Protein AF-A0A7M5UJC7-F1 (afdb_monomer)

Nearest PDB structures (foldseek):
  7cq3-assembly1_A  TM=4.489E-01  e=2.578E+00  Saccharomyces cerevisiae YJM789
  7cq2-assembly1_A  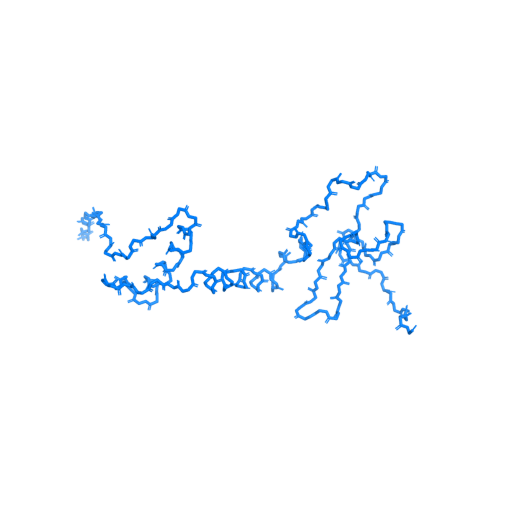TM=3.392E-01  e=1.621E+00  Saccharomyces cerevisiae YJM789

Foldseek 3Di:
DDDDPPDDDDDDAQADDDPDDPQVVLRVVVQVCCCVPVVGHDNDDDDPPSVVSVVVVVCVCCVVCLPDCNQVQAAPQPRDNADDPPDDDPAGFAKDWDVPDVVIGIHTCVSVPHDRPDHQADPVRHGPDPVDDPD

Mean predicted aligned error: 15.46 Å

Structure (mmCIF, N/CA/C/O backbone):
data_AF-A0A7M5UJC7-F1
#
_entry.id   AF-A0A7M5UJC7-F1
#
loop_
_atom_site.group_PDB
_atom_site.id
_atom_site.type_symbol
_atom_site.label_atom_id
_atom_site.label_alt_id
_atom_site.label_comp_id
_atom_site.label_asym_id
_atom_site.label_entity_id
_atom_site.label_seq_id
_atom_site.pdbx_PDB_ins_code
_atom_site.Cartn_x
_atom_site.Cartn_y
_atom_site.Cartn_z
_atom_site.occupancy
_atom_site.B_iso_or_equiv
_atom_site.auth_seq_id
_atom_site.auth_comp_id
_atom_site.auth_asym_id
_atom_site.auth_atom_id
_atom_site.pdbx_PDB_model_num
ATOM 1 N N . MET A 1 1 ? 7.254 11.626 44.534 1.00 42.81 1 MET A N 1
ATOM 2 C CA . MET A 1 1 ? 7.111 10.158 44.469 1.00 42.81 1 MET A CA 1
ATOM 3 C C . MET A 1 1 ? 5.947 9.897 43.524 1.00 42.81 1 MET A C 1
ATOM 5 O O . MET A 1 1 ? 4.807 9.992 43.947 1.00 42.81 1 MET A O 1
ATOM 9 N N . PHE A 1 2 ? 6.215 9.764 42.224 1.00 47.16 2 PHE A N 1
ATOM 10 C CA . PHE A 1 2 ? 5.168 9.532 41.222 1.00 47.16 2 PHE A CA 1
ATOM 11 C C . PHE A 1 2 ? 5.069 8.025 41.006 1.00 47.16 2 PHE A C 1
ATOM 13 O O . PHE A 1 2 ? 5.876 7.450 40.284 1.00 47.16 2 PHE A O 1
ATOM 20 N N . GLY A 1 3 ? 4.156 7.384 41.733 1.00 52.81 3 GLY A N 1
ATOM 21 C CA . GLY A 1 3 ? 3.817 5.983 41.519 1.00 52.81 3 GLY A CA 1
ATOM 22 C C . GLY A 1 3 ? 2.816 5.888 40.378 1.00 52.81 3 GLY A C 1
ATOM 23 O O . GLY A 1 3 ? 1.646 6.193 40.576 1.00 52.81 3 GLY A O 1
ATOM 24 N N . PHE A 1 4 ? 3.281 5.483 39.202 1.00 54.78 4 PHE A N 1
ATOM 25 C CA . PHE A 1 4 ? 2.415 4.947 38.158 1.00 54.78 4 PHE A CA 1
ATOM 26 C C . PHE A 1 4 ? 2.607 3.432 38.150 1.00 54.78 4 PHE A C 1
ATOM 28 O O . PHE A 1 4 ? 3.412 2.902 37.392 1.00 54.78 4 PHE A O 1
ATOM 35 N N . ASP A 1 5 ? 1.886 2.738 39.031 1.00 62.28 5 ASP A N 1
ATOM 36 C CA . ASP A 1 5 ? 1.620 1.304 38.870 1.00 62.28 5 ASP A CA 1
ATOM 37 C C . ASP A 1 5 ? 0.459 1.150 37.873 1.00 62.28 5 ASP A C 1
ATOM 39 O O . ASP A 1 5 ? -0.647 0.736 38.222 1.00 62.28 5 ASP A O 1
ATOM 43 N N . GLU A 1 6 ? 0.678 1.534 36.615 1.00 66.69 6 GLU A N 1
ATOM 44 C CA . GLU A 1 6 ? -0.251 1.173 35.546 1.00 66.69 6 GLU A CA 1
ATOM 45 C C . GLU A 1 6 ? -0.050 -0.308 35.218 1.00 66.69 6 GLU A C 1
ATOM 47 O O . GLU A 1 6 ? 0.898 -0.718 34.545 1.00 66.69 6 GLU A O 1
ATOM 52 N N . LYS A 1 7 ? -0.949 -1.145 35.743 1.00 79.81 7 LYS A N 1
ATOM 53 C CA . LYS A 1 7 ? -1.067 -2.537 35.313 1.00 79.81 7 LYS A CA 1
ATOM 54 C C . LYS A 1 7 ? -1.657 -2.546 33.911 1.00 79.81 7 LYS A C 1
ATOM 56 O O . LYS A 1 7 ? -2.857 -2.350 33.744 1.00 79.81 7 LYS A O 1
ATOM 61 N N . TRP A 1 8 ? -0.808 -2.799 32.925 1.00 83.38 8 TRP A N 1
ATOM 62 C CA . TRP A 1 8 ? -1.235 -3.105 31.567 1.00 83.38 8 TRP A CA 1
ATOM 63 C C . TRP A 1 8 ? -2.285 -4.220 31.587 1.00 83.38 8 TRP A C 1
ATOM 65 O O . TRP A 1 8 ? -2.043 -5.302 32.129 1.00 83.38 8 TRP A O 1
ATOM 75 N N . SER A 1 9 ? -3.446 -3.951 30.999 1.00 84.44 9 SER A N 1
ATOM 76 C CA . SER A 1 9 ? -4.453 -4.957 30.684 1.00 84.44 9 SER A CA 1
ATOM 77 C C . SER A 1 9 ? -4.407 -5.274 29.193 1.00 84.44 9 SER A C 1
ATOM 79 O O . SER A 1 9 ? -4.062 -4.431 28.366 1.00 84.44 9 SER A O 1
ATOM 81 N N . VAL A 1 10 ? -4.735 -6.517 28.854 1.00 86.88 10 VAL A N 1
ATOM 82 C CA . VAL A 1 10 ? -4.918 -6.955 27.470 1.00 86.88 10 VAL A CA 1
ATOM 83 C C . VAL A 1 10 ? -6.405 -7.170 27.273 1.00 86.88 10 VAL A C 1
ATOM 85 O O . VAL A 1 10 ? -7.028 -7.877 28.064 1.00 86.88 10 VAL A O 1
ATOM 88 N N . ASP A 1 11 ? -6.951 -6.568 26.228 1.00 82.75 11 ASP A N 1
ATOM 89 C CA . ASP A 1 11 ? -8.345 -6.730 25.839 1.00 82.75 11 ASP A CA 1
ATOM 90 C C . ASP A 1 11 ? -8.439 -6.958 24.327 1.00 82.75 11 ASP A C 1
ATOM 92 O O . ASP A 1 11 ? -7.492 -6.686 23.580 1.00 82.75 11 ASP A O 1
ATOM 96 N N . VAL A 1 12 ? -9.572 -7.487 23.877 1.00 83.38 12 VAL A N 1
ATOM 97 C CA . VAL A 1 12 ? -9.872 -7.694 22.462 1.00 83.38 12 VAL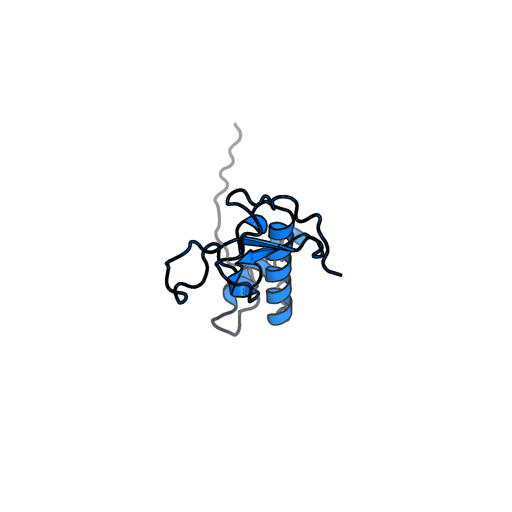 A CA 1
ATOM 98 C C . VAL A 1 12 ? -10.831 -6.599 22.021 1.00 83.38 12 VAL A C 1
ATOM 100 O O . VAL A 1 12 ? -11.986 -6.567 22.441 1.00 83.38 12 VAL A O 1
ATOM 103 N N . CYS A 1 13 ? -10.364 -5.706 21.148 1.00 79.00 13 CYS A N 1
ATOM 104 C CA . CYS A 1 13 ? -11.227 -4.686 20.561 1.00 79.00 13 CYS A CA 1
ATOM 10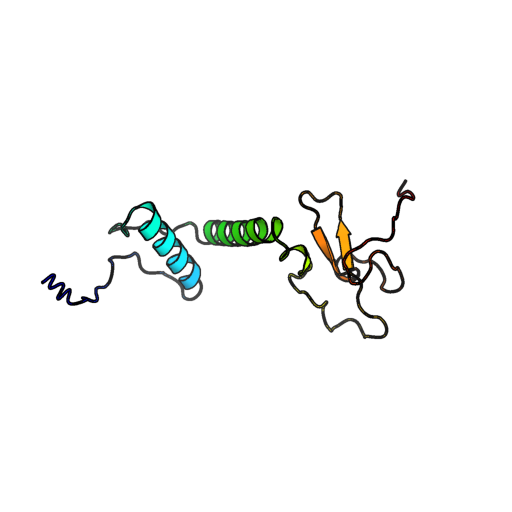5 C C . CYS A 1 13 ? -12.385 -5.346 19.812 1.00 79.00 13 CYS A C 1
ATOM 107 O O . CYS A 1 13 ? -12.176 -6.275 19.027 1.00 79.00 13 CYS A O 1
ATOM 109 N N . ASN A 1 14 ? -13.596 -4.829 20.004 1.00 81.25 14 ASN A N 1
ATOM 110 C CA . ASN A 1 14 ? -14.731 -5.289 19.225 1.00 81.25 14 ASN A CA 1
ATOM 111 C C . ASN A 1 14 ? -14.524 -4.902 17.751 1.00 81.25 14 ASN A C 1
ATOM 113 O O . ASN A 1 14 ? -14.283 -3.737 17.437 1.00 81.25 14 ASN A O 1
ATOM 117 N N . HIS A 1 15 ? -14.555 -5.880 16.847 1.00 82.62 15 HIS A N 1
ATOM 118 C CA . HIS A 1 15 ? -14.284 -5.661 15.431 1.00 82.62 15 HIS A CA 1
ATOM 119 C C . HIS A 1 15 ? -15.071 -6.631 14.548 1.00 82.62 15 HIS A C 1
ATOM 121 O O . HIS A 1 15 ? -15.381 -7.764 14.914 1.00 82.62 15 HIS A O 1
ATOM 127 N N . THR A 1 16 ? -15.347 -6.218 13.313 1.00 84.12 16 THR A N 1
ATOM 128 C CA . THR A 1 16 ? -16.007 -7.088 12.327 1.00 84.12 16 THR A CA 1
ATOM 129 C C . THR A 1 16 ? -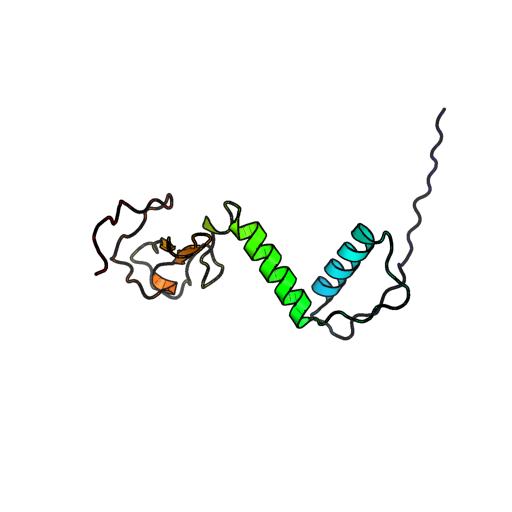15.092 -8.217 11.889 1.00 84.12 16 THR A C 1
ATOM 131 O O . THR A 1 16 ? -13.982 -7.954 11.451 1.00 84.12 16 THR A O 1
ATOM 134 N N . MET A 1 17 ? -15.552 -9.464 11.964 1.00 85.94 17 MET A N 1
ATOM 135 C CA . MET A 1 17 ? -14.765 -10.623 11.541 1.00 85.94 17 MET A CA 1
ATOM 136 C C . MET A 1 17 ? -14.533 -10.632 10.027 1.00 85.94 17 MET A C 1
ATOM 138 O O . MET A 1 17 ? -15.450 -10.409 9.234 1.00 85.94 17 MET A O 1
ATOM 142 N N . GLN A 1 18 ? -13.302 -10.938 9.624 1.00 88.31 18 GLN A N 1
ATOM 143 C CA . GLN A 1 18 ? -12.970 -11.182 8.226 1.00 88.31 18 GLN A CA 1
ATOM 144 C C . GLN A 1 18 ? -13.689 -12.455 7.728 1.00 88.31 18 GLN A C 1
ATOM 146 O O . GLN A 1 18 ? -13.591 -13.495 8.380 1.00 88.31 18 GLN A O 1
ATOM 151 N N . PRO A 1 19 ? -14.369 -12.414 6.566 1.00 87.19 19 PRO A N 1
ATOM 152 C CA . PRO A 1 19 ? -15.124 -13.558 6.045 1.00 87.19 19 PRO A CA 1
ATOM 153 C C . PRO A 1 19 ? -14.288 -14.550 5.215 1.00 87.19 19 PRO A C 1
ATOM 155 O O . PRO A 1 19 ? -14.778 -15.620 4.868 1.00 87.19 19 PRO A O 1
ATOM 158 N N . ASP A 1 20 ? -13.056 -14.191 4.845 1.00 89.50 20 ASP A N 1
ATOM 159 C CA . ASP A 1 20 ? -12.173 -14.982 3.978 1.00 89.50 20 ASP A CA 1
ATOM 160 C C . ASP A 1 20 ? -10.831 -15.312 4.666 1.00 89.50 20 ASP A C 1
ATOM 162 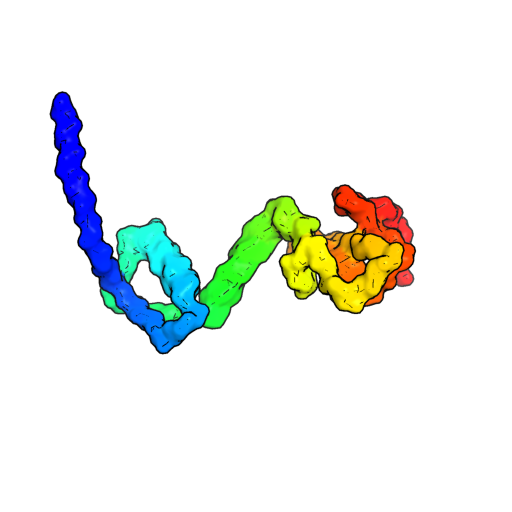O O . ASP A 1 20 ? -10.596 -14.914 5.801 1.00 89.50 20 ASP A O 1
ATOM 166 N N . LEU A 1 21 ? -9.927 -16.023 3.981 1.00 92.50 21 LEU A N 1
ATOM 167 C CA . LEU A 1 21 ? -8.596 -16.387 4.501 1.00 92.50 21 LEU A CA 1
ATOM 168 C C . LEU A 1 21 ? -7.437 -15.565 3.905 1.00 92.50 21 LEU A C 1
ATOM 170 O O . LEU A 1 21 ? -6.278 -15.826 4.210 1.00 92.50 21 LEU A O 1
ATOM 174 N N . VAL A 1 22 ? -7.717 -14.590 3.037 1.00 92.75 22 VAL A N 1
ATOM 175 C CA . VAL A 1 22 ? -6.703 -13.914 2.199 1.00 92.75 22 VAL A CA 1
ATOM 176 C C . VAL A 1 22 ? -6.633 -12.402 2.409 1.00 92.75 22 VAL A C 1
ATOM 178 O O . VAL A 1 22 ? -5.750 -11.736 1.862 1.00 92.75 22 VAL A O 1
ATOM 181 N N . SER A 1 23 ? -7.557 -11.833 3.175 1.00 90.19 23 SER A N 1
ATOM 182 C CA . SER A 1 23 ? -7.717 -10.392 3.378 1.00 90.19 23 SER A CA 1
ATOM 183 C C . SER A 1 23 ? -7.252 -9.888 4.741 1.00 90.19 23 SER A C 1
ATOM 185 O O . SER A 1 23 ? -7.386 -8.697 4.996 1.00 90.19 23 SER A O 1
ATOM 187 N N . CYS A 1 24 ? -6.624 -10.718 5.576 1.00 91.19 24 CYS A N 1
ATOM 188 C CA . CYS A 1 24 ? -6.230 -10.341 6.941 1.00 91.19 24 CYS A CA 1
ATOM 189 C C . CYS A 1 24 ? -5.358 -9.089 6.989 1.00 91.19 24 CYS A C 1
ATOM 191 O O . CYS A 1 24 ? -5.638 -8.186 7.768 1.00 91.19 24 CYS A O 1
ATOM 193 N N . GLY A 1 25 ? -4.389 -8.955 6.078 1.00 91.75 25 GLY A N 1
ATOM 194 C CA . GLY A 1 25 ? -3.569 -7.745 5.984 1.00 91.75 25 GLY A CA 1
ATOM 195 C C . GLY A 1 25 ? -4.367 -6.478 5.645 1.00 91.75 25 GLY A C 1
ATOM 196 O O . GLY A 1 25 ? -4.047 -5.404 6.143 1.00 91.75 25 GLY A O 1
ATOM 197 N N . VAL A 1 26 ? -5.433 -6.594 4.844 1.00 91.69 26 VAL A N 1
ATOM 198 C CA . VAL A 1 26 ? -6.324 -5.468 4.510 1.00 91.69 26 VAL A CA 1
ATOM 199 C C . VAL A 1 26 ? -7.114 -5.041 5.744 1.00 91.69 26 VAL A C 1
ATOM 201 O O . VAL A 1 26 ? -7.170 -3.854 6.047 1.00 91.69 26 VAL A O 1
ATOM 204 N N . PHE A 1 27 ? -7.675 -6.006 6.477 1.00 90.81 27 PHE A N 1
ATOM 205 C CA . PHE A 1 27 ? -8.410 -5.741 7.714 1.00 90.81 27 PHE A CA 1
ATOM 206 C C . PHE A 1 27 ? -7.500 -5.140 8.794 1.00 90.81 27 PHE A C 1
ATOM 208 O O . PHE A 1 27 ? -7.869 -4.134 9.388 1.00 90.81 27 PHE A O 1
ATOM 215 N N . CYS A 1 28 ? -6.283 -5.663 8.980 1.00 91.19 28 CYS A N 1
ATOM 216 C CA . CYS A 1 28 ? -5.300 -5.097 9.909 1.00 91.19 28 CYS A CA 1
ATOM 217 C C . CYS A 1 28 ? -4.989 -3.622 9.614 1.00 91.19 28 CYS A C 1
ATOM 219 O O . CYS A 1 28 ? -5.006 -2.803 10.529 1.00 91.19 28 CYS A O 1
ATOM 221 N N . LEU A 1 29 ? -4.720 -3.274 8.349 1.00 92.25 29 LEU A N 1
ATOM 222 C CA . LEU A 1 29 ? -4.423 -1.889 7.963 1.00 92.25 29 LEU A CA 1
ATOM 223 C C . LEU A 1 29 ? -5.634 -0.974 8.138 1.00 92.25 29 LEU A C 1
ATOM 225 O O . LEU A 1 29 ? -5.492 0.152 8.604 1.00 92.25 29 LEU A O 1
ATOM 229 N N . TRP A 1 30 ? -6.821 -1.472 7.808 1.00 89.94 30 TRP A N 1
ATOM 230 C CA . TRP A 1 30 ? -8.056 -0.725 7.983 1.00 89.94 30 TRP A CA 1
ATOM 231 C C . TRP A 1 30 ? -8.369 -0.448 9.461 1.00 89.94 30 TRP A C 1
ATOM 233 O O . TRP A 1 30 ? -8.698 0.685 9.807 1.00 89.94 30 TRP A O 1
ATOM 243 N N . TYR A 1 31 ? -8.202 -1.431 10.353 1.00 90.50 31 TYR A N 1
ATOM 244 C CA . TYR A 1 31 ? -8.361 -1.205 11.794 1.00 90.50 31 TYR A CA 1
ATOM 245 C C . TYR A 1 31 ? -7.318 -0.233 12.339 1.00 90.50 31 TYR A C 1
ATOM 247 O O . TYR A 1 31 ? -7.658 0.633 13.139 1.00 90.50 31 TYR A O 1
ATOM 255 N N . ALA A 1 32 ? -6.064 -0.345 11.895 1.00 91.38 32 ALA A N 1
ATOM 256 C CA . ALA A 1 32 ? -5.012 0.579 12.301 1.00 91.38 32 ALA A CA 1
ATOM 257 C C . ALA A 1 32 ? -5.340 2.024 11.887 1.00 91.38 32 ALA A C 1
ATOM 259 O O . ALA A 1 32 ? -5.207 2.932 12.704 1.00 91.38 32 ALA A O 1
ATOM 260 N N . GLU A 1 33 ? -5.821 2.238 10.657 1.00 89.50 33 GLU A N 1
ATOM 261 C CA . GLU A 1 33 ? -6.258 3.558 10.185 1.00 89.50 33 GLU A CA 1
ATOM 262 C C . GLU A 1 33 ? -7.384 4.120 11.066 1.00 89.50 33 GLU A C 1
ATOM 264 O O . GLU A 1 33 ? -7.321 5.281 11.465 1.00 89.50 33 GLU A O 1
ATOM 269 N N . LEU A 1 34 ? -8.373 3.302 11.441 1.00 87.50 34 LEU A N 1
ATOM 270 C CA . LEU A 1 34 ? -9.477 3.719 12.314 1.00 87.50 34 LEU A CA 1
ATOM 271 C C . LEU A 1 34 ? -9.019 4.056 13.736 1.00 87.50 34 LEU A C 1
ATOM 273 O O . LEU A 1 34 ? -9.372 5.113 14.245 1.00 87.50 34 LEU A O 1
ATOM 277 N N . ILE A 1 35 ? -8.180 3.223 14.353 1.00 89.44 35 ILE A N 1
ATOM 278 C CA . ILE A 1 35 ? -7.643 3.498 15.694 1.00 89.44 35 ILE A CA 1
ATOM 279 C C . ILE A 1 35 ? -6.863 4.816 15.700 1.00 89.44 35 ILE A C 1
ATOM 281 O O . ILE A 1 35 ? -7.002 5.610 16.623 1.00 89.44 35 ILE A O 1
ATOM 285 N N . ILE A 1 36 ? -6.066 5.080 14.663 1.00 89.81 36 ILE A N 1
ATOM 286 C CA . ILE A 1 36 ? -5.265 6.308 14.576 1.00 89.81 36 ILE A CA 1
ATOM 287 C C . ILE A 1 36 ? -6.146 7.538 14.318 1.00 89.81 36 ILE A C 1
ATOM 289 O O . ILE A 1 36 ? -5.895 8.598 14.887 1.00 89.81 36 ILE A O 1
ATOM 293 N N . THR A 1 37 ? -7.149 7.425 13.445 1.00 87.75 37 THR A N 1
ATOM 294 C CA . THR A 1 37 ? -7.954 8.577 12.995 1.00 87.75 37 THR A CA 1
ATOM 295 C C . THR A 1 37 ? -9.147 8.880 13.895 1.00 87.75 37 THR A C 1
ATOM 297 O O . THR A 1 37 ? -9.474 10.048 14.092 1.00 87.75 37 THR A O 1
ATOM 300 N N . ALA A 1 38 ? -9.791 7.849 14.438 1.00 85.06 38 ALA A N 1
ATOM 301 C CA . ALA A 1 38 ? -10.988 7.951 15.266 1.00 85.06 38 ALA A CA 1
ATOM 302 C C . ALA A 1 38 ? -10.726 7.634 16.748 1.00 85.06 38 ALA A C 1
ATOM 304 O O . ALA A 1 38 ? -11.584 7.911 17.579 1.00 85.06 38 ALA A O 1
ATOM 305 N N . GLY A 1 39 ? -9.562 7.073 17.096 1.00 83.81 39 GLY A N 1
ATOM 306 C CA . GLY A 1 39 ? -9.226 6.673 18.469 1.00 83.81 39 GLY A CA 1
ATOM 307 C C . GLY A 1 39 ? -9.817 5.326 18.893 1.00 83.81 39 GLY A C 1
ATOM 308 O O . GLY A 1 39 ? -9.475 4.819 19.958 1.00 83.81 39 GLY A O 1
ATOM 309 N N . GLU A 1 40 ? -10.675 4.727 18.067 1.00 81.31 40 GLU A N 1
ATOM 310 C CA . GLU A 1 40 ? -11.385 3.487 18.373 1.00 81.31 40 GLU A CA 1
ATOM 311 C C . GLU A 1 40 ? -11.769 2.713 17.104 1.00 81.31 40 GLU A C 1
ATOM 313 O O . GLU A 1 40 ? -11.723 3.230 15.985 1.00 81.31 40 GLU A O 1
ATOM 318 N N . VAL A 1 41 ? -12.171 1.453 17.291 1.00 79.12 41 VAL A N 1
ATOM 319 C CA . VAL A 1 41 ? -12.794 0.631 16.250 1.00 79.12 41 VAL A CA 1
ATOM 320 C C . VAL A 1 41 ? -14.293 0.540 16.563 1.00 79.12 41 VAL A C 1
ATOM 322 O O . VAL A 1 41 ? -14.644 -0.043 17.587 1.00 79.12 41 VAL A O 1
ATOM 325 N N . PRO A 1 42 ? -15.182 1.112 15.727 1.00 71.56 42 PRO A N 1
ATOM 326 C CA . PRO A 1 42 ? -16.622 1.051 15.954 1.00 71.56 42 PRO A CA 1
ATOM 327 C C . PRO A 1 42 ? -17.152 -0.381 16.100 1.00 71.56 42 PRO A C 1
ATOM 329 O O . PRO A 1 42 ? -16.714 -1.292 15.398 1.00 71.56 42 PRO A O 1
ATOM 332 N N . GLU A 1 43 ? -18.178 -0.539 16.939 1.00 65.56 43 GLU A N 1
ATOM 333 C CA . GLU A 1 43 ? -18.782 -1.829 17.305 1.00 65.56 43 GLU A CA 1
ATOM 334 C C . GLU A 1 43 ? -19.311 -2.631 16.100 1.00 65.56 43 GLU A C 1
ATOM 336 O O . GLU A 1 43 ? -19.255 -3.860 16.070 1.00 65.56 43 GLU A O 1
ATOM 341 N N . ILE A 1 44 ? -19.800 -1.932 15.072 1.00 67.25 44 ILE A N 1
ATOM 342 C CA . ILE A 1 44 ? -20.298 -2.527 13.831 1.00 67.25 44 ILE A CA 1
ATOM 343 C C . ILE A 1 44 ? -19.600 -1.842 12.663 1.00 67.25 44 ILE A C 1
ATOM 345 O O . ILE A 1 44 ? -19.913 -0.700 12.313 1.00 67.25 44 ILE A O 1
ATOM 349 N N . LEU A 1 45 ? -18.681 -2.558 12.017 1.00 68.62 45 LEU A N 1
ATOM 350 C CA . LEU A 1 45 ? -18.045 -2.080 10.801 1.00 68.62 45 LEU A CA 1
ATOM 351 C C . LEU A 1 45 ? -18.742 -2.671 9.581 1.00 68.62 45 LEU A C 1
ATOM 353 O O . LEU A 1 45 ? -19.057 -3.859 9.508 1.00 68.62 45 LEU A O 1
ATOM 357 N N . ARG A 1 46 ? -18.927 -1.837 8.562 1.00 74.06 46 ARG A N 1
ATOM 358 C CA . ARG A 1 46 ? -19.223 -2.327 7.218 1.00 74.06 46 ARG A CA 1
ATOM 359 C C . ARG A 1 46 ? -17.890 -2.672 6.560 1.00 74.06 46 ARG A C 1
ATOM 361 O O . ARG A 1 46 ? -17.061 -1.766 6.472 1.00 74.06 46 ARG A O 1
ATOM 368 N N . PRO A 1 47 ? -17.658 -3.929 6.132 1.00 71.19 47 PRO A N 1
ATOM 369 C CA . PRO A 1 47 ? -16.416 -4.295 5.466 1.00 71.19 47 PRO A CA 1
ATOM 370 C C . PRO A 1 47 ? -16.122 -3.322 4.323 1.00 71.19 47 PRO A C 1
ATOM 372 O O . PRO A 1 47 ? -17.046 -2.985 3.572 1.00 71.19 47 PRO A O 1
ATOM 375 N N . PRO A 1 48 ? -14.873 -2.859 4.165 1.00 70.69 48 PRO A N 1
ATOM 376 C CA . PRO A 1 48 ? -14.525 -2.061 3.013 1.00 70.69 48 PRO A CA 1
ATOM 377 C C . PRO A 1 48 ? -14.703 -2.924 1.770 1.00 70.69 48 PRO A C 1
ATOM 379 O O . PRO A 1 48 ? -14.572 -4.153 1.810 1.00 70.69 48 PRO A O 1
ATOM 382 N N . GLU A 1 49 ? -14.937 -2.280 0.634 1.00 83.75 49 GLU A N 1
ATOM 383 C CA . GLU A 1 49 ? -14.774 -2.951 -0.645 1.00 83.75 49 GLU A CA 1
ATOM 384 C C . GLU A 1 49 ? -13.308 -3.388 -0.767 1.00 83.75 49 GLU A C 1
ATOM 386 O O . GLU A 1 49 ? -12.430 -2.600 -1.120 1.00 83.75 49 GLU A O 1
ATOM 391 N N . ILE A 1 50 ? -13.029 -4.651 -0.425 1.00 85.38 50 ILE A N 1
ATOM 392 C CA . ILE A 1 50 ? -11.672 -5.200 -0.266 1.00 85.38 50 ILE A CA 1
ATOM 393 C C . ILE A 1 50 ? -10.803 -4.899 -1.485 1.00 85.38 50 ILE A C 1
ATOM 395 O O . ILE A 1 50 ? -9.624 -4.575 -1.353 1.00 85.38 50 ILE A O 1
ATOM 399 N N . ARG A 1 51 ? -11.392 -4.964 -2.682 1.00 82.31 51 ARG A N 1
ATOM 400 C CA . ARG A 1 51 ? -10.712 -4.643 -3.937 1.00 82.31 51 ARG A CA 1
ATOM 401 C C . ARG A 1 51 ? -10.252 -3.183 -3.994 1.00 82.31 51 ARG A C 1
ATOM 403 O O . ARG A 1 51 ? -9.098 -2.946 -4.337 1.00 82.31 51 ARG A O 1
ATOM 410 N N . LEU A 1 52 ? -11.117 -2.232 -3.642 1.00 83.75 52 LEU A N 1
ATOM 411 C CA . LEU A 1 52 ? -10.767 -0.810 -3.625 1.00 83.75 52 LEU A CA 1
ATOM 412 C C . LEU A 1 52 ? -9.722 -0.511 -2.555 1.00 83.75 52 LEU A C 1
ATOM 414 O O . LEU A 1 52 ? -8.790 0.247 -2.799 1.00 83.75 52 LEU A O 1
ATOM 418 N N . PHE A 1 53 ? -9.831 -1.136 -1.383 1.00 88.88 53 PHE A N 1
ATOM 419 C CA . PHE A 1 53 ? -8.865 -0.910 -0.312 1.00 88.88 53 PHE A CA 1
ATOM 420 C C . PHE A 1 53 ? -7.480 -1.467 -0.668 1.00 88.88 53 PHE A C 1
ATOM 422 O O . PHE A 1 53 ? -6.472 -0.796 -0.464 1.00 88.88 53 PHE A O 1
ATOM 429 N N . ARG A 1 54 ? -7.415 -2.649 -1.298 1.00 89.38 54 ARG A N 1
ATOM 430 C CA . ARG A 1 54 ? -6.163 -3.188 -1.861 1.00 89.38 54 ARG A CA 1
ATOM 431 C C . ARG A 1 54 ? -5.566 -2.266 -2.915 1.00 89.38 54 ARG A C 1
ATOM 433 O O . ARG A 1 54 ? -4.356 -2.062 -2.913 1.00 89.38 54 ARG A O 1
ATOM 440 N N . GLN A 1 55 ? -6.404 -1.717 -3.791 1.00 83.00 55 GLN A N 1
ATOM 441 C CA . GLN A 1 55 ? -5.964 -0.753 -4.790 1.00 83.00 55 GLN A CA 1
ATOM 442 C C . GLN A 1 55 ? -5.386 0.500 -4.122 1.00 83.00 55 GLN A C 1
ATOM 444 O O . GLN A 1 55 ? -4.268 0.875 -4.453 1.00 83.00 55 GLN A O 1
ATOM 449 N N . ARG A 1 56 ? -6.071 1.078 -3.128 1.00 85.31 56 ARG A N 1
ATOM 450 C CA . ARG A 1 56 ? -5.569 2.233 -2.365 1.00 85.31 56 ARG A CA 1
ATOM 451 C C . ARG A 1 56 ? -4.240 1.933 -1.679 1.00 85.31 56 ARG A C 1
ATOM 453 O O . ARG A 1 56 ? -3.326 2.734 -1.788 1.00 85.31 56 ARG A O 1
ATOM 460 N N . ILE A 1 57 ? -4.096 0.772 -1.032 1.00 88.56 57 ILE A N 1
ATOM 461 C CA . ILE A 1 57 ? -2.821 0.357 -0.422 1.00 88.56 57 ILE A CA 1
ATOM 462 C C . ILE A 1 57 ? -1.715 0.314 -1.483 1.00 88.56 57 ILE A C 1
ATOM 464 O O . ILE A 1 57 ? -0.642 0.873 -1.273 1.00 88.56 57 ILE A O 1
ATOM 468 N N . ALA A 1 58 ? -1.973 -0.320 -2.629 1.00 83.31 58 ALA A N 1
ATOM 469 C CA . ALA A 1 58 ? -1.002 -0.399 -3.714 1.00 83.31 58 ALA A CA 1
ATOM 470 C C . ALA A 1 58 ? -0.643 0.993 -4.258 1.00 83.31 58 ALA A C 1
ATOM 472 O O . ALA A 1 58 ? 0.534 1.297 -4.408 1.00 83.31 58 ALA A O 1
ATOM 473 N N . GLU A 1 59 ? -1.631 1.855 -4.496 1.00 77.94 59 GLU A N 1
ATOM 474 C CA . GLU A 1 59 ? -1.431 3.236 -4.943 1.00 77.94 59 GLU A CA 1
ATOM 475 C C . GLU A 1 59 ? -0.629 4.046 -3.929 1.00 77.94 59 GLU A C 1
ATOM 477 O O . GLU A 1 59 ? 0.318 4.718 -4.316 1.00 77.94 59 GLU A O 1
ATOM 482 N N . THR A 1 60 ? -0.937 3.947 -2.635 1.00 81.56 60 THR A N 1
ATOM 483 C CA . THR A 1 60 ? -0.188 4.620 -1.570 1.00 81.56 60 THR A CA 1
ATOM 484 C C . THR A 1 60 ? 1.257 4.134 -1.521 1.00 81.56 60 THR A C 1
ATOM 486 O O . THR A 1 60 ? 2.166 4.956 -1.475 1.00 81.56 60 THR A O 1
ATOM 489 N N . LEU A 1 61 ? 1.500 2.824 -1.598 1.00 77.12 61 LEU A N 1
ATOM 490 C CA . LEU A 1 61 ? 2.857 2.272 -1.618 1.00 77.12 61 LEU A CA 1
ATOM 491 C C . LEU A 1 61 ? 3.631 2.691 -2.874 1.00 77.12 61 LEU A C 1
ATOM 493 O O . LEU A 1 61 ? 4.808 3.031 -2.784 1.00 77.12 61 LEU A O 1
ATOM 497 N N . LEU A 1 62 ? 2.973 2.715 -4.033 1.00 69.00 62 LEU A N 1
ATOM 498 C CA . LEU A 1 62 ? 3.567 3.148 -5.298 1.00 69.00 62 LEU A CA 1
ATOM 499 C C . LEU A 1 62 ? 3.784 4.664 -5.354 1.00 69.00 62 LEU A C 1
ATOM 501 O O . LEU A 1 62 ? 4.744 5.108 -5.969 1.00 69.00 62 LEU A O 1
ATOM 505 N N . TRP A 1 63 ? 2.928 5.463 -4.719 1.00 63.97 63 TRP A N 1
ATOM 506 C CA . TRP A 1 63 ? 3.029 6.922 -4.689 1.00 63.97 63 TRP A CA 1
ATOM 507 C C . TRP A 1 63 ? 4.069 7.398 -3.671 1.00 63.97 63 TRP A C 1
ATOM 509 O O . TRP A 1 63 ? 4.934 8.203 -4.009 1.00 63.97 63 TRP A O 1
ATOM 519 N N . ILE A 1 64 ? 4.064 6.833 -2.457 1.00 58.31 64 ILE A N 1
ATOM 520 C CA . ILE A 1 64 ? 5.118 7.058 -1.455 1.00 58.31 64 ILE A CA 1
ATOM 521 C C . ILE A 1 64 ? 6.454 6.532 -1.990 1.00 58.31 64 ILE A C 1
ATOM 523 O O . ILE A 1 64 ? 7.477 7.205 -1.880 1.00 58.31 64 ILE A O 1
ATOM 527 N N . GLY A 1 65 ? 6.442 5.365 -2.637 1.00 51.78 65 GLY A N 1
ATOM 528 C CA . GLY A 1 65 ? 7.607 4.832 -3.332 1.00 51.78 65 GLY A CA 1
ATOM 529 C C . GLY A 1 65 ? 8.028 5.679 -4.533 1.00 51.78 65 GLY A C 1
ATOM 530 O O . GLY A 1 65 ? 9.206 5.675 -4.870 1.00 51.78 65 GLY A O 1
ATOM 531 N N . GLY A 1 66 ? 7.091 6.381 -5.175 1.00 47.72 66 GLY A N 1
ATOM 532 C CA . GLY A 1 66 ? 7.268 7.176 -6.397 1.00 47.72 66 GLY A CA 1
ATOM 533 C C . GLY A 1 66 ? 7.886 8.552 -6.178 1.00 47.72 66 GLY A C 1
ATOM 534 O O . GLY A 1 66 ? 8.456 9.108 -7.111 1.00 47.72 66 GLY A O 1
ATOM 535 N N . ASN A 1 67 ? 7.819 9.066 -4.948 1.00 48.44 67 ASN A N 1
ATOM 536 C CA . ASN A 1 67 ? 8.482 10.302 -4.521 1.00 48.44 67 ASN A CA 1
ATOM 537 C C . ASN A 1 67 ? 9.802 10.063 -3.764 1.00 48.44 67 ASN A C 1
ATOM 539 O O . ASN A 1 67 ? 10.452 11.024 -3.361 1.00 48.44 67 ASN A O 1
ATOM 543 N N . GLY A 1 68 ? 10.209 8.807 -3.560 1.00 52.28 68 GLY A N 1
ATOM 544 C CA . GLY A 1 68 ? 11.475 8.449 -2.919 1.00 52.28 68 GLY A CA 1
ATOM 545 C C . GLY A 1 68 ? 12.338 7.552 -3.804 1.00 52.28 68 GLY A C 1
ATOM 546 O O . GLY A 1 68 ? 11.835 6.894 -4.711 1.00 52.28 68 GLY A O 1
ATOM 547 N N . ASP A 1 69 ? 13.633 7.463 -3.490 1.00 54.28 69 ASP A N 1
ATOM 548 C CA . ASP A 1 69 ? 14.658 6.619 -4.142 1.00 54.28 69 ASP A CA 1
ATOM 549 C C . ASP A 1 69 ? 14.255 5.150 -4.404 1.00 54.28 69 ASP A C 1
ATOM 551 O O . ASP A 1 69 ? 14.973 4.411 -5.074 1.00 54.28 69 ASP A O 1
ATOM 555 N N . TRP A 1 70 ? 13.135 4.678 -3.853 1.00 50.91 70 TRP A N 1
ATOM 556 C CA . TRP A 1 70 ? 12.631 3.320 -4.017 1.00 50.91 70 TRP A CA 1
ATOM 557 C C . TRP A 1 70 ? 12.075 3.049 -5.419 1.00 50.91 70 TRP A C 1
ATOM 559 O O . TRP A 1 70 ? 12.469 2.047 -6.004 1.00 50.91 70 TRP A O 1
ATOM 569 N N . CYS A 1 71 ? 11.257 3.918 -6.027 1.00 52.56 71 CYS A N 1
ATOM 570 C CA . CYS A 1 71 ? 10.795 3.683 -7.411 1.00 52.56 71 CYS A CA 1
ATOM 571 C C . CYS A 1 71 ? 11.908 3.779 -8.458 1.00 52.56 71 CYS A C 1
ATOM 573 O O . CYS A 1 71 ? 11.728 3.313 -9.581 1.00 52.56 71 CYS A O 1
ATOM 575 N N . GLN A 1 72 ? 13.068 4.328 -8.092 1.00 60.00 72 GLN A N 1
ATOM 576 C CA . GLN A 1 72 ? 14.262 4.285 -8.936 1.00 60.00 72 GLN A CA 1
ATOM 577 C C . GLN A 1 72 ? 14.965 2.918 -8.904 1.00 60.00 72 GLN A C 1
ATOM 579 O O . GLN A 1 72 ? 15.747 2.605 -9.793 1.00 60.00 72 GLN A O 1
ATOM 584 N N . LYS A 1 73 ? 14.666 2.070 -7.908 1.00 68.75 73 LYS A N 1
ATOM 585 C CA . LYS A 1 73 ? 15.327 0.770 -7.693 1.00 68.75 73 LYS A CA 1
ATOM 586 C C . LYS A 1 73 ? 14.543 -0.427 -8.232 1.00 68.75 73 LYS A C 1
ATOM 588 O O . LYS A 1 73 ? 15.095 -1.528 -8.272 1.00 68.75 73 LYS A O 1
ATOM 593 N N . PHE A 1 74 ? 13.284 -0.240 -8.636 1.00 76.12 74 PHE A N 1
ATOM 594 C CA . PHE A 1 74 ? 12.411 -1.316 -9.117 1.00 76.12 74 PHE A CA 1
ATOM 595 C C . PHE A 1 74 ? 11.841 -1.000 -10.494 1.00 76.12 74 PHE A C 1
ATOM 597 O O . PHE A 1 74 ? 11.450 0.127 -10.787 1.00 76.12 74 PHE A O 1
ATOM 604 N N . CYS A 1 75 ? 11.772 -2.017 -11.350 1.00 78.81 75 CYS A N 1
ATOM 605 C CA . CYS A 1 75 ? 11.157 -1.873 -12.657 1.00 78.81 75 CYS A CA 1
ATOM 606 C C . CYS A 1 75 ? 9.641 -1.725 -12.498 1.00 78.81 75 CYS A C 1
ATOM 608 O O . CYS A 1 75 ? 8.990 -2.582 -11.909 1.00 78.81 75 CYS A O 1
ATOM 610 N N . ARG A 1 76 ? 9.047 -0.688 -13.095 1.00 78.56 76 ARG A N 1
ATOM 611 C CA . ARG A 1 76 ? 7.602 -0.418 -13.000 1.00 78.56 76 ARG A CA 1
ATOM 612 C C . ARG A 1 76 ? 6.717 -1.463 -13.699 1.00 78.56 76 ARG A C 1
ATOM 614 O O . ARG A 1 76 ? 5.521 -1.510 -13.441 1.00 78.56 76 ARG A O 1
ATOM 621 N N . VAL A 1 77 ? 7.292 -2.307 -14.561 1.00 82.25 77 VAL A N 1
ATOM 622 C CA . VAL A 1 77 ? 6.580 -3.413 -15.230 1.00 82.25 77 VAL A CA 1
ATOM 623 C C . VAL A 1 77 ? 6.597 -4.690 -14.392 1.00 82.25 77 VAL A C 1
ATOM 625 O O . VAL A 1 77 ? 5.555 -5.316 -14.236 1.00 82.25 77 VAL A O 1
ATOM 628 N N . CYS A 1 78 ? 7.757 -5.103 -13.874 1.00 81.81 78 CYS A N 1
ATOM 629 C CA . CYS A 1 78 ? 7.884 -6.393 -13.184 1.00 81.81 78 CYS A CA 1
ATOM 630 C C . CYS A 1 78 ? 7.975 -6.289 -11.656 1.00 81.81 78 CYS A C 1
ATOM 632 O O . CYS A 1 78 ? 7.883 -7.311 -10.990 1.00 81.81 78 CYS A O 1
ATOM 634 N N . GLY A 1 79 ? 8.148 -5.087 -11.100 1.00 77.88 79 GLY A N 1
ATOM 635 C CA . GLY A 1 79 ? 8.281 -4.848 -9.661 1.00 77.88 79 GLY A CA 1
ATOM 636 C C . GLY A 1 79 ? 9.615 -5.298 -9.060 1.00 77.88 79 GLY A C 1
ATOM 637 O O . GLY A 1 79 ? 9.795 -5.181 -7.855 1.00 77.88 79 GLY A O 1
ATOM 638 N N . GLU A 1 80 ? 10.552 -5.790 -9.873 1.00 80.94 80 GLU A N 1
ATOM 639 C CA . GLU A 1 80 ? 11.821 -6.357 -9.414 1.00 80.94 80 GLU A CA 1
ATOM 640 C C . GLU A 1 80 ? 12.998 -5.411 -9.680 1.00 80.94 80 GLU A C 1
ATOM 642 O O . GLU A 1 80 ? 13.006 -4.645 -10.648 1.00 80.94 80 GLU A O 1
ATOM 647 N N . SER A 1 81 ? 14.035 -5.494 -8.845 1.00 75.75 81 SER A N 1
ATOM 648 C CA . SER A 1 81 ? 15.317 -4.808 -9.074 1.00 75.75 81 SER A CA 1
ATOM 649 C C . SER A 1 81 ? 16.220 -5.583 -10.041 1.00 75.75 81 SER A C 1
ATOM 651 O O . SER A 1 81 ? 17.086 -5.022 -10.707 1.00 75.75 81 SER A O 1
ATOM 653 N N . THR A 1 82 ? 15.999 -6.890 -10.173 1.00 73.38 82 THR A N 1
ATOM 654 C CA . THR A 1 82 ? 16.714 -7.755 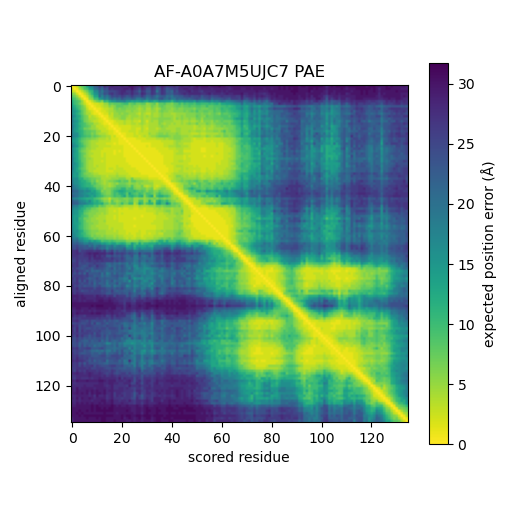-11.116 1.00 73.38 82 THR A CA 1
ATOM 655 C C . THR A 1 82 ? 15.720 -8.296 -12.137 1.00 73.38 82 THR A C 1
ATOM 657 O O . THR A 1 82 ? 14.653 -8.763 -11.744 1.00 73.38 82 THR A O 1
ATOM 660 N N . PRO A 1 83 ? 16.022 -8.276 -13.442 1.00 68.56 83 PRO A N 1
ATOM 661 C CA . PRO A 1 83 ? 15.076 -8.754 -14.435 1.00 68.56 83 PRO A CA 1
ATOM 662 C C . PRO A 1 83 ? 14.883 -10.265 -14.370 1.00 68.56 83 PRO A C 1
ATOM 664 O O . PRO A 1 83 ? 15.710 -10.997 -13.811 1.00 68.56 83 PRO A O 1
ATOM 667 N N . PRO A 1 84 ? 13.809 -10.759 -15.006 1.00 69.19 84 PRO A N 1
ATOM 668 C CA . PRO A 1 84 ? 13.486 -12.174 -15.005 1.00 69.19 84 PRO A CA 1
ATOM 669 C C . PRO A 1 84 ? 14.664 -13.033 -15.493 1.00 69.19 84 PRO A C 1
ATOM 671 O O . PRO A 1 84 ? 15.140 -12.878 -16.618 1.00 69.19 84 PRO A O 1
ATOM 674 N N . LYS A 1 85 ? 15.075 -14.022 -14.683 1.00 60.53 85 LYS A N 1
ATOM 675 C CA . LYS A 1 85 ? 16.185 -14.970 -14.952 1.00 60.53 85 LYS A CA 1
ATOM 676 C C . LYS A 1 85 ? 16.052 -15.788 -16.253 1.00 60.53 85 LYS A C 1
ATOM 678 O O . LYS A 1 85 ? 16.944 -16.561 -16.587 1.00 60.53 85 LYS A O 1
ATOM 683 N N . LYS A 1 86 ? 14.937 -15.662 -16.981 1.00 57.41 86 LYS A N 1
ATOM 684 C CA . LYS A 1 86 ? 14.640 -16.424 -18.205 1.00 57.41 86 LYS A CA 1
ATOM 685 C C . LYS A 1 86 ? 15.377 -15.911 -19.450 1.00 57.41 86 LYS A C 1
ATOM 687 O O . LYS A 1 86 ? 15.349 -16.588 -20.474 1.00 57.41 86 LYS A O 1
ATOM 692 N N . ILE A 1 87 ? 16.067 -14.771 -19.376 1.00 56.47 87 ILE A N 1
ATOM 693 C CA . ILE A 1 87 ? 16.857 -14.228 -20.488 1.00 56.47 87 ILE A CA 1
ATOM 694 C C . ILE A 1 87 ? 18.337 -14.527 -20.216 1.00 56.47 87 ILE A C 1
ATOM 696 O O . ILE A 1 87 ? 18.926 -14.044 -19.254 1.00 56.47 87 ILE A O 1
ATOM 700 N N . ARG A 1 88 ? 18.910 -15.410 -21.040 1.00 52.59 88 ARG A N 1
ATOM 701 C CA . ARG A 1 88 ? 20.263 -15.977 -20.906 1.00 52.59 88 ARG A CA 1
ATOM 702 C C . ARG A 1 88 ? 21.323 -14.869 -20.728 1.00 52.59 88 ARG A C 1
ATOM 704 O O . ARG A 1 88 ? 21.374 -13.960 -21.557 1.00 52.59 88 ARG A O 1
ATOM 711 N N . PRO A 1 89 ? 22.202 -14.939 -19.712 1.00 49.34 89 PRO A N 1
ATOM 712 C CA . PRO A 1 89 ? 23.134 -13.866 -19.413 1.00 49.34 89 PRO A CA 1
ATOM 713 C C . PRO A 1 89 ? 24.369 -14.004 -20.304 1.00 49.34 89 PRO A C 1
ATOM 715 O O . PRO A 1 89 ? 25.277 -14.783 -20.027 1.00 49.34 89 PRO A O 1
ATOM 718 N N . ARG A 1 90 ? 24.424 -13.238 -21.391 1.00 52.53 90 ARG A N 1
ATOM 719 C CA . ARG A 1 90 ? 25.722 -12.776 -21.918 1.00 52.53 90 ARG A CA 1
ATOM 720 C C . ARG A 1 90 ? 25.958 -11.295 -21.651 1.00 52.53 90 ARG A C 1
ATOM 722 O O . ARG A 1 90 ? 27.097 -10.852 -21.648 1.00 52.53 90 ARG A O 1
ATOM 729 N N . THR A 1 91 ? 24.902 -10.555 -21.346 1.00 56.56 91 THR A N 1
ATOM 730 C CA . THR A 1 91 ? 24.932 -9.112 -21.125 1.00 56.56 91 THR A CA 1
ATOM 731 C C . THR A 1 91 ? 24.150 -8.788 -19.866 1.00 56.56 91 THR A C 1
ATOM 733 O O . THR A 1 91 ? 23.056 -9.321 -19.663 1.00 56.56 91 THR A O 1
ATOM 736 N N . LYS A 1 92 ? 24.717 -7.930 -19.013 1.00 60.41 92 LYS A N 1
ATOM 737 C CA . LYS A 1 92 ? 23.984 -7.391 -17.870 1.00 60.41 92 LYS A CA 1
ATOM 738 C C . LYS A 1 92 ? 22.746 -6.658 -18.404 1.00 60.41 92 LYS A C 1
ATOM 740 O O . LYS A 1 92 ? 22.870 -5.921 -19.383 1.00 60.41 92 LYS A O 1
ATOM 745 N N . PRO A 1 93 ? 21.571 -6.890 -17.818 1.00 62.09 93 PRO A N 1
ATOM 746 C CA . PRO A 1 93 ? 20.375 -6.154 -18.187 1.00 62.09 93 PRO A CA 1
ATOM 747 C C . PRO A 1 93 ? 20.562 -4.663 -17.920 1.00 62.09 93 PRO A C 1
ATOM 749 O O . PRO A 1 93 ? 21.219 -4.287 -16.947 1.00 62.09 93 PRO A O 1
ATOM 752 N N . LYS A 1 94 ? 19.983 -3.833 -18.784 1.00 73.88 94 LYS A N 1
ATOM 753 C CA . LYS A 1 94 ? 20.134 -2.380 -18.726 1.00 73.88 94 LYS A CA 1
ATOM 754 C C . LYS A 1 94 ? 18.843 -1.742 -18.231 1.00 73.88 94 LYS A C 1
ATOM 756 O O . LYS A 1 94 ? 17.749 -2.241 -18.501 1.00 73.88 94 LYS A O 1
ATOM 761 N N . TRP A 1 95 ? 18.983 -0.651 -17.494 1.00 76.81 95 TRP A N 1
ATOM 762 C CA . TRP A 1 95 ? 17.858 0.144 -17.024 1.00 76.81 95 TRP A CA 1
ATOM 763 C C . TRP A 1 95 ? 17.575 1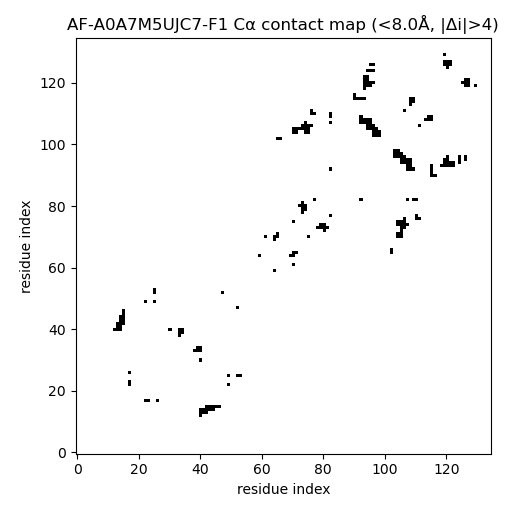.279 -17.999 1.00 76.81 95 TRP A C 1
ATOM 765 O O . TRP A 1 95 ? 18.492 1.813 -18.619 1.00 76.81 95 TRP A O 1
ATOM 775 N N . VAL A 1 96 ? 16.299 1.619 -18.143 1.00 79.25 96 VAL A N 1
ATOM 776 C CA . VAL A 1 96 ? 15.833 2.739 -18.962 1.00 79.25 96 VAL A CA 1
ATOM 777 C C . VAL A 1 96 ? 14.846 3.578 -18.163 1.00 79.25 96 VAL A C 1
ATOM 779 O O . VAL A 1 96 ? 13.984 3.023 -17.472 1.00 79.25 96 VAL A O 1
ATOM 782 N N . GLN A 1 97 ? 14.973 4.899 -18.263 1.00 78.94 97 GLN A N 1
ATOM 783 C CA . GLN A 1 97 ? 14.034 5.856 -17.686 1.00 78.94 97 GLN A CA 1
ATOM 784 C C . GLN A 1 97 ? 13.071 6.353 -18.758 1.00 78.94 97 GLN A C 1
ATOM 786 O O . GLN A 1 97 ? 13.462 6.584 -19.899 1.00 78.94 97 GLN A O 1
ATOM 79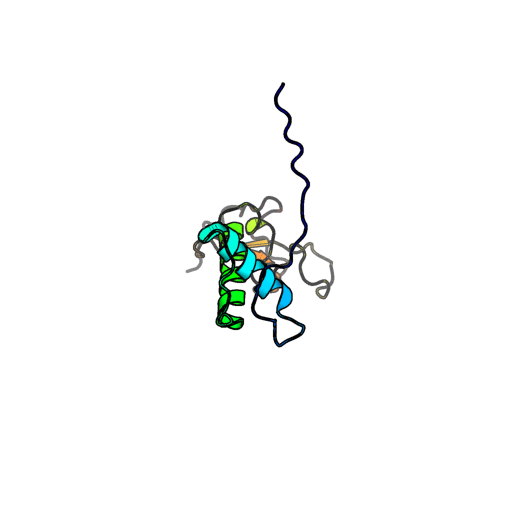1 N N . CYS A 1 98 ? 11.806 6.531 -18.390 1.00 75.69 98 CYS A N 1
ATOM 792 C CA . CYS A 1 98 ? 10.864 7.302 -19.187 1.00 75.69 98 CYS A CA 1
ATOM 793 C C . CYS A 1 98 ? 10.684 8.685 -18.559 1.00 75.69 98 CYS A C 1
ATOM 795 O O . CYS A 1 98 ? 10.024 8.804 -17.523 1.00 75.69 98 CYS A O 1
ATOM 797 N N . ASP A 1 99 ? 11.223 9.711 -19.217 1.00 72.00 99 ASP A N 1
ATOM 798 C CA . ASP A 1 99 ? 11.114 11.114 -18.787 1.00 72.00 99 ASP A CA 1
ATOM 799 C C . ASP A 1 99 ? 9.743 11.732 -19.094 1.00 72.00 99 ASP A C 1
ATOM 801 O O . ASP A 1 99 ? 9.392 12.786 -18.573 1.00 72.00 99 ASP A O 1
ATOM 805 N N . LEU A 1 100 ? 8.936 11.058 -19.922 1.00 73.12 100 LEU A N 1
ATOM 806 C CA . LEU A 1 100 ? 7.553 11.452 -20.204 1.00 73.12 100 LEU A CA 1
ATOM 807 C C . LEU A 1 100 ? 6.577 10.975 -19.119 1.00 73.12 100 LEU A C 1
ATOM 809 O O . LEU A 1 100 ? 5.448 11.460 -19.046 1.00 73.12 100 LEU A O 1
ATOM 813 N N . CYS A 1 101 ? 6.975 10.009 -18.284 1.00 68.50 101 CYS A N 1
ATOM 814 C CA . CYS A 1 101 ? 6.185 9.631 -17.120 1.00 68.50 101 CYS A CA 1
ATOM 815 C C . CYS A 1 101 ? 6.273 10.738 -16.062 1.00 68.50 101 CYS A C 1
ATOM 817 O O . CYS A 1 101 ? 7.350 11.257 -15.786 1.00 68.50 101 CYS A O 1
ATOM 819 N N . ILE A 1 102 ? 5.146 11.062 -15.427 1.00 65.44 102 ILE A N 1
ATOM 820 C CA . ILE A 1 102 ? 5.095 11.992 -14.293 1.00 65.44 102 ILE A CA 1
ATOM 821 C C . ILE A 1 102 ? 4.536 11.217 -13.085 1.00 65.44 102 ILE A C 1
ATOM 823 O O . ILE A 1 102 ? 3.334 10.940 -13.060 1.00 65.44 102 ILE A O 1
ATOM 827 N N . PRO A 1 103 ? 5.375 10.809 -12.108 1.00 67.69 103 PRO A N 1
ATOM 828 C CA . PRO A 1 103 ? 6.829 11.005 -12.048 1.00 67.69 103 PRO A CA 1
ATOM 829 C C . PRO A 1 103 ? 7.604 10.091 -13.022 1.00 67.69 103 PRO A C 1
ATOM 831 O O . PRO A 1 103 ? 7.053 9.063 -13.451 1.00 67.69 103 PRO A O 1
ATOM 834 N N . PRO A 1 104 ? 8.874 10.430 -13.339 1.00 73.00 104 PRO A N 1
ATOM 835 C CA . PRO A 1 104 ? 9.742 9.592 -14.158 1.00 73.00 104 PRO A CA 1
ATOM 836 C C 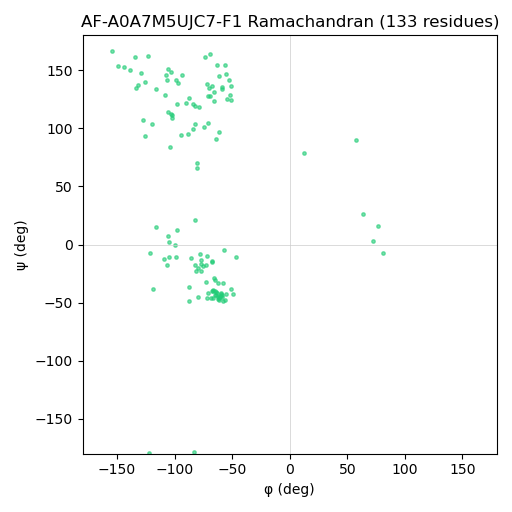. PRO A 1 104 ? 9.818 8.170 -13.612 1.00 73.00 104 PRO A C 1
ATOM 838 O O . PRO A 1 104 ? 9.847 7.951 -12.400 1.00 73.00 104 PRO A O 1
ATOM 841 N N . ALA A 1 105 ? 9.837 7.190 -14.509 1.00 74.94 105 ALA A N 1
ATOM 842 C CA . ALA A 1 105 ? 9.749 5.784 -14.133 1.00 74.94 105 ALA A CA 1
ATOM 843 C C . ALA A 1 105 ? 10.848 4.945 -14.767 1.00 74.94 105 ALA A C 1
ATOM 845 O O . ALA A 1 105 ? 11.253 5.200 -15.900 1.00 74.94 105 ALA A O 1
ATOM 846 N N . TRP A 1 106 ? 11.268 3.915 -14.037 1.00 79.94 106 TRP A N 1
ATOM 847 C CA . TRP A 1 106 ? 12.367 3.037 -14.407 1.00 79.94 106 TRP A CA 1
ATOM 848 C C . TRP A 1 106 ? 11.878 1.665 -14.851 1.00 79.94 106 TRP A C 1
ATOM 850 O O . TRP A 1 106 ? 10.938 1.093 -14.291 1.00 79.94 106 TRP A O 1
ATOM 860 N N . TYR A 1 107 ? 12.542 1.117 -15.864 1.00 82.19 107 TYR A N 1
ATOM 861 C CA . TYR A 1 107 ? 12.214 -0.175 -16.447 1.00 82.19 107 TYR A CA 1
ATOM 862 C C . TYR A 1 107 ? 13.482 -0.968 -16.745 1.00 82.19 107 TYR A C 1
ATOM 864 O O . TYR A 1 107 ? 14.512 -0.395 -17.098 1.00 82.19 107 TYR A O 1
ATOM 872 N N . HIS A 1 108 ? 13.406 -2.299 -16.683 1.00 82.62 108 HIS A N 1
ATOM 873 C CA . HIS A 1 108 ? 14.390 -3.119 -17.388 1.00 82.62 108 HIS A CA 1
ATOM 874 C C . HIS A 1 108 ? 14.132 -2.989 -18.887 1.00 82.62 108 HIS A C 1
ATOM 876 O O . HIS A 1 108 ? 12.989 -3.127 -19.322 1.00 82.62 108 HIS A O 1
ATOM 882 N N . ASN A 1 109 ? 15.182 -2.792 -19.680 1.00 79.19 109 ASN A N 1
ATOM 883 C CA . ASN A 1 109 ? 15.103 -2.706 -21.140 1.00 79.19 109 ASN A CA 1
ATOM 884 C C . ASN A 1 109 ? 14.288 -3.874 -21.741 1.00 79.19 109 ASN A C 1
ATOM 886 O O . ASN A 1 109 ? 13.388 -3.668 -22.552 1.00 79.19 109 ASN A O 1
ATOM 890 N N . VAL A 1 110 ? 14.503 -5.092 -21.236 1.00 81.62 110 VAL A N 1
ATOM 891 C CA . VAL A 1 110 ? 13.776 -6.298 -21.658 1.00 81.62 110 VAL A CA 1
ATOM 892 C C . VAL A 1 110 ? 12.282 -6.278 -21.325 1.00 81.62 110 VAL A C 1
ATOM 894 O O . VAL A 1 110 ? 11.491 -6.868 -22.055 1.00 81.62 110 VAL A O 1
ATOM 897 N N . CYS A 1 111 ? 11.873 -5.607 -20.245 1.00 81.56 111 CYS A N 1
ATOM 898 C CA . CYS A 1 111 ? 10.468 -5.509 -19.840 1.00 81.56 111 CYS A CA 1
ATOM 899 C C . CYS A 1 111 ? 9.655 -4.581 -20.751 1.00 81.56 111 CYS A C 1
ATOM 901 O O . CYS A 1 111 ? 8.431 -4.664 -20.753 1.00 81.56 111 CYS A O 1
ATOM 903 N N . VAL A 1 112 ? 10.327 -3.729 -21.529 1.00 82.62 112 VAL A N 1
ATOM 904 C CA . VAL A 1 112 ? 9.716 -2.801 -22.493 1.00 82.62 112 VAL A CA 1
ATOM 905 C C . VAL A 1 112 ? 10.116 -3.114 -23.942 1.00 82.62 112 VAL A C 1
ATOM 907 O O . VAL A 1 112 ? 9.917 -2.296 -24.832 1.00 82.62 112 VAL A O 1
ATOM 910 N N . GLY A 1 113 ? 10.668 -4.306 -24.196 1.00 78.06 113 GLY A N 1
ATOM 911 C CA . GLY A 1 113 ? 10.985 -4.779 -25.548 1.00 78.06 113 GLY A CA 1
ATOM 912 C C . GLY A 1 113 ? 12.239 -4.166 -26.179 1.00 78.06 113 GLY A C 1
ATOM 913 O O . GLY A 1 113 ? 12.430 -4.300 -27.385 1.00 78.06 113 GLY A O 1
ATOM 914 N N . ILE A 1 114 ? 13.106 -3.524 -25.392 1.00 77.44 114 ILE A N 1
ATOM 915 C CA . ILE A 1 114 ? 14.371 -2.956 -25.868 1.00 77.44 114 ILE A CA 1
ATOM 916 C C . ILE A 1 114 ? 15.473 -4.033 -25.809 1.00 77.44 114 ILE A C 1
ATOM 918 O O . ILE A 1 114 ? 15.699 -4.620 -24.743 1.00 77.44 114 ILE A O 1
ATOM 922 N N . PRO A 1 115 ? 16.188 -4.293 -26.920 1.00 71.94 115 PRO A N 1
ATOM 923 C CA . PRO A 1 115 ? 17.309 -5.233 -26.963 1.00 71.94 115 PRO A CA 1
ATOM 924 C C . PRO A 1 115 ? 18.439 -4.923 -25.956 1.00 71.94 115 PRO A C 1
ATOM 926 O O . PRO A 1 115 ? 18.629 -3.787 -25.529 1.00 71.94 115 PRO A O 1
ATOM 929 N N . ASN A 1 116 ? 19.205 -5.943 -25.545 1.00 68.25 116 ASN A N 1
ATOM 930 C CA . ASN A 1 116 ? 20.281 -5.809 -24.539 1.00 68.25 116 ASN A CA 1
ATOM 931 C C . ASN A 1 116 ? 21.565 -5.138 -25.058 1.00 68.25 116 ASN A C 1
ATOM 933 O O . ASN A 1 116 ? 22.399 -4.694 -24.266 1.00 68.25 116 ASN A O 1
ATOM 937 N N . ASP A 1 117 ? 21.755 -5.093 -26.370 1.00 66.38 117 ASP A N 1
ATOM 938 C CA . ASP A 1 117 ? 22.899 -4.481 -27.043 1.00 66.38 117 ASP A CA 1
ATOM 939 C C . ASP A 1 117 ? 22.808 -2.948 -27.084 1.00 66.38 117 ASP A C 1
ATOM 941 O O . ASP A 1 117 ? 23.842 -2.286 -27.078 1.00 66.38 117 ASP A O 1
ATOM 945 N N . VAL A 1 118 ? 21.611 -2.368 -26.966 1.00 61.91 118 VAL A N 1
ATOM 946 C CA . VAL A 1 118 ? 21.414 -0.910 -26.927 1.00 61.91 118 VAL A CA 1
ATOM 947 C C . VAL A 1 118 ? 21.740 -0.370 -25.532 1.00 61.91 118 VAL A C 1
ATOM 949 O O . VAL A 1 118 ? 21.147 -0.796 -24.544 1.00 61.91 118 VAL A O 1
ATOM 952 N N . THR A 1 119 ? 22.741 0.508 -25.403 1.00 58.81 119 THR A N 1
ATOM 953 C CA . THR A 1 119 ? 23.027 1.224 -24.142 1.00 58.81 119 THR A CA 1
ATOM 954 C C . THR A 1 119 ? 22.241 2.521 -24.130 1.00 58.81 119 THR A C 1
ATOM 956 O O . THR A 1 119 ? 22.405 3.322 -25.040 1.00 58.81 119 THR A O 1
ATOM 959 N N . LEU A 1 120 ? 21.387 2.703 -23.124 1.00 62.44 120 LEU A N 1
ATOM 960 C CA . LEU A 1 120 ? 20.559 3.905 -22.988 1.00 62.44 120 LEU A CA 1
ATOM 961 C C . LEU A 1 120 ? 20.860 4.664 -21.693 1.00 62.44 120 LEU A C 1
ATOM 963 O O . LEU A 1 120 ? 20.904 5.888 -21.718 1.00 62.44 120 LEU A O 1
ATOM 967 N N . CYS A 1 121 ? 21.117 3.957 -20.588 1.00 58.38 121 CYS A N 1
ATOM 968 C CA . CYS A 1 121 ? 21.516 4.563 -19.318 1.00 58.38 121 CYS A CA 1
ATOM 969 C C . CYS A 1 121 ? 22.546 3.672 -18.592 1.00 58.38 121 CYS A C 1
ATOM 971 O O . CYS A 1 121 ? 22.599 2.454 -18.821 1.00 58.38 121 CYS A O 1
ATOM 973 N N . ASP A 1 122 ? 23.394 4.284 -17.764 1.00 59.56 122 ASP A N 1
ATOM 974 C CA . ASP A 1 122 ? 24.457 3.622 -17.003 1.00 59.56 122 ASP A CA 1
ATOM 975 C C . ASP A 1 122 ? 23.958 2.987 -15.683 1.00 59.56 122 ASP A C 1
ATOM 977 O O . ASP A 1 122 ? 22.767 2.986 -15.361 1.00 59.56 122 ASP A O 1
ATOM 981 N N . ALA A 1 123 ? 24.878 2.385 -14.918 1.00 54.59 123 ALA A N 1
ATOM 982 C CA . ALA A 1 123 ? 24.574 1.746 -13.632 1.00 54.59 123 ALA A CA 1
ATOM 983 C C . ALA A 1 123 ? 24.258 2.742 -12.497 1.00 54.59 123 ALA A C 1
ATOM 985 O O . ALA A 1 123 ? 23.818 2.314 -11.431 1.00 54.59 123 ALA A O 1
ATOM 986 N N . GLU A 1 124 ? 24.486 4.038 -12.720 1.00 57.00 124 GLU A N 1
ATOM 987 C CA . GLU A 1 124 ? 24.120 5.127 -11.815 1.00 57.00 124 GLU A CA 1
ATOM 988 C C . GLU A 1 124 ? 22.804 5.797 -12.221 1.00 57.00 124 GLU A C 1
ATOM 990 O O . GLU A 1 124 ? 22.479 6.858 -11.690 1.00 57.00 124 GLU A O 1
ATOM 995 N N . PHE A 1 125 ? 22.032 5.187 -13.130 1.00 56.59 125 PHE A N 1
ATOM 996 C CA . PHE A 1 125 ? 20.767 5.744 -13.604 1.00 56.59 125 PHE A CA 1
ATOM 997 C C . PHE A 1 125 ? 20.945 7.081 -14.346 1.00 56.59 125 PHE A C 1
ATOM 999 O O . PHE A 1 125 ? 20.024 7.893 -14.408 1.00 56.59 125 PHE A O 1
ATOM 1006 N N . ARG A 1 126 ? 22.120 7.323 -14.938 1.00 57.03 126 ARG A N 1
ATOM 1007 C CA . ARG A 1 126 ? 22.366 8.475 -15.807 1.00 57.03 126 ARG A CA 1
ATOM 1008 C C . ARG A 1 126 ? 22.213 8.025 -17.245 1.00 57.03 126 ARG A C 1
ATOM 1010 O O . ARG A 1 126 ? 22.894 7.110 -17.706 1.00 57.03 126 ARG A O 1
ATOM 1017 N N . CYS A 1 127 ? 21.293 8.647 -17.963 1.00 53.97 127 CYS A N 1
ATOM 1018 C CA . CYS A 1 127 ? 21.235 8.472 -19.402 1.00 53.97 127 CYS A CA 1
ATOM 1019 C C . CYS A 1 127 ? 22.275 9.420 -20.008 1.00 53.97 127 CYS A C 1
ATOM 1021 O O . CYS A 1 127 ? 22.211 10.630 -19.775 1.00 53.97 127 CYS A O 1
ATOM 1023 N N . ASP A 1 128 ? 23.262 8.873 -20.724 1.00 49.16 128 ASP A N 1
ATOM 1024 C CA . ASP A 1 128 ? 24.228 9.666 -21.488 1.00 49.16 128 ASP A CA 1
ATOM 1025 C C . ASP A 1 128 ? 23.447 10.404 -22.576 1.00 49.16 128 ASP A C 1
ATOM 1027 O O . ASP A 1 128 ? 23.169 9.844 -23.630 1.00 49.16 128 ASP A O 1
ATOM 1031 N N . SER A 1 129 ? 22.992 11.616 -22.249 1.00 45.19 129 SER A N 1
ATOM 1032 C CA . SER A 1 129 ? 22.365 12.615 -23.118 1.00 45.19 129 SER A CA 1
ATOM 1033 C C . SER A 1 129 ? 21.950 12.088 -24.496 1.00 45.19 129 SER A C 1
ATOM 1035 O O . SER A 1 129 ? 22.619 12.368 -25.493 1.00 45.19 129 SER A O 1
ATOM 1037 N N . VAL A 1 130 ? 20.822 11.375 -24.584 1.00 45.66 130 VAL A N 1
ATOM 1038 C CA . VAL A 1 130 ? 20.183 11.122 -25.882 1.00 45.66 130 VAL A CA 1
ATOM 1039 C C . VAL A 1 130 ? 19.397 12.378 -26.239 1.00 45.66 130 VAL A C 1
ATOM 1041 O O . VAL A 1 130 ? 18.174 12.429 -26.194 1.00 45.66 130 VAL A O 1
ATOM 1044 N N . ASN A 1 131 ? 20.146 13.435 -26.545 1.00 39.53 131 ASN A N 1
ATOM 1045 C CA . ASN A 1 131 ? 19.633 14.697 -27.059 1.00 39.53 131 ASN A CA 1
ATOM 1046 C C . ASN A 1 131 ? 19.405 14.639 -28.579 1.00 39.53 131 ASN A C 1
ATOM 1048 O O . ASN A 1 131 ? 19.337 15.670 -29.240 1.00 39.53 131 ASN A O 1
ATOM 1052 N N . GLU A 1 132 ? 19.273 13.442 -29.150 1.00 38.03 132 GLU A N 1
ATOM 1053 C CA . GLU A 1 132 ? 18.966 13.264 -30.562 1.00 38.03 132 GLU A CA 1
ATOM 1054 C C . GLU A 1 132 ? 17.734 12.376 -30.737 1.00 38.03 132 GLU A C 1
ATOM 1056 O O . GLU A 1 132 ? 17.787 11.153 -30.797 1.00 38.03 132 GLU A O 1
ATOM 1061 N N . MET A 1 133 ? 16.604 13.077 -30.831 1.00 35.09 133 MET A N 1
ATOM 1062 C CA . MET A 1 133 ? 15.617 12.888 -31.892 1.00 35.09 133 MET A CA 1
ATOM 1063 C C . MET A 1 133 ? 15.017 11.482 -32.042 1.00 35.09 133 MET A C 1
ATOM 1065 O O . MET A 1 133 ? 15.399 10.712 -32.917 1.00 35.09 133 MET A O 1
ATOM 1069 N N . VAL A 1 134 ? 13.913 11.245 -31.331 1.00 33.72 134 VAL A N 1
ATOM 1070 C CA . VAL A 1 134 ? 12.784 10.530 -31.943 1.00 33.72 134 VAL A CA 1
ATOM 1071 C C . VAL A 1 134 ? 11.897 11.585 -32.610 1.00 33.72 134 VAL A C 1
ATOM 1073 O O . VAL A 1 134 ? 11.088 12.243 -31.954 1.00 33.72 134 VAL A O 1
ATOM 1076 N N . ARG A 1 135 ? 12.123 11.796 -33.909 1.00 33.50 135 ARG A N 1
ATOM 1077 C CA . ARG A 1 135 ? 11.103 12.257 -34.857 1.00 33.50 135 ARG A CA 1
ATOM 1078 C C . ARG A 1 135 ? 10.690 11.070 -35.707 1.00 33.50 135 ARG A C 1
ATOM 1080 O O . ARG A 1 135 ? 11.601 10.301 -36.080 1.00 33.50 135 ARG A O 1
#

Organism: NCBI:txid252671

InterPro domains:
  IPR011011 Zinc finger, FYVE/PHD-type [SSF57903] (64-128)
  IPR013083 Zinc finger, RING/FYVE/PHD-type [G3DSA:3.30.40.10] (67-133)
  IPR038765 Papain-like cysteine peptidase superfamily [SSF54001] (7-63)

Radius of gyration: 23.29 Å; Cα contacts (8 Å, |Δi|>4): 125; chains: 1; bounding box: 46×31×79 Å

Secondary structure (DSSP, 8-state):
---------------PPPSSSS-HHHHHHHHHHHHHHHSS--SSPPPP-HHHHHHHHHHHHHHHHHSSTTTTTS-TTT--SS--TTS-SSS---EEEETTSSS-EEEEGGGGT--TT---S-TTS------S---

Sequence (135 aa):
MFGFDEKWSVDVCNHTMQPDLVSCGVFCLWYAELIITAGEVPEILRPPEIRLFRQRIAETLLWIGGNGDWCQKFCRVCGESTPPKKIRPRTKPKWVQCDLCIPPAWYHNVCVGIPNDVTLCDAEFRCDSVNEMVR

pLDDT: mean 71.81, std 15.06, range [33.5, 92.75]

Solvent-accessible surface area (backbone atoms only — not comparable to full-atom values): 8851 Å² total; per-residue (Å²): 136,89,83,79,84,76,77,85,80,87,82,81,79,55,63,64,80,79,92,69,93,82,50,63,70,58,53,54,52,52,51,51,52,33,34,73,74,70,70,46,64,60,78,79,58,78,79,70,62,61,70,61,52,52,48,50,54,50,50,50,53,51,49,61,28,54,79,40,79,55,37,74,54,26,16,78,82,78,70,38,74,62,76,74,84,84,62,80,81,88,61,77,84,43,48,40,75,39,82,85,40,89,66,65,43,27,30,42,29,70,79,74,74,40,65,76,84,66,86,62,30,49,99,81,75,47,56,74,75,82,84,70,78,95,122